Protein AF-A0A3M7P4J1-F1 (afdb_monomer_lite)

Sequence (49 aa):
TMCHRVTCKTCNKPTWAGCGMHIEQALKNVPVEDRCKCDKSRIERCIIS

pLDDT: mean 76.9, std 11.29, range [50.31, 87.44]

Organism: Brachionus plicatilis (NCBI:txid10195)

Radius of gyration: 9.78 Å; chains: 1; bounding box: 26×23×21 Å

Secondary structure (DSSP, 8-state):
---EEEE-TTT--EEEESSSTTHHHHTTTS-TTTS----HHHHHHHH--

Structure (mmCIF, N/CA/C/O backbone):
data_AF-A0A3M7P4J1-F1
#
_entry.id   AF-A0A3M7P4J1-F1
#
loop_
_atom_site.group_PDB
_atom_site.id
_atom_site.type_symbol
_atom_site.label_atom_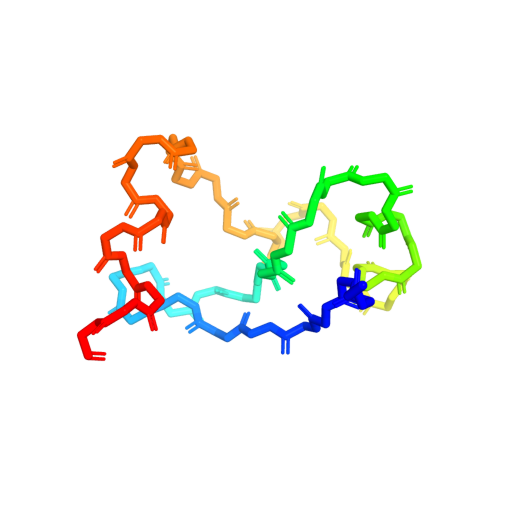id
_atom_site.label_alt_id
_atom_site.label_comp_id
_atom_site.label_asym_id
_atom_site.label_entity_id
_atom_site.label_seq_id
_atom_site.pdbx_PDB_ins_code
_atom_site.Cartn_x
_atom_site.Cartn_y
_atom_site.Cartn_z
_atom_site.occupancy
_atom_site.B_iso_or_equiv
_atom_site.auth_seq_id
_atom_site.auth_comp_id
_atom_site.auth_asym_id
_atom_site.auth_atom_id
_atom_site.pdbx_PDB_model_num
ATOM 1 N N . THR A 1 1 ? 16.424 -1.825 -1.710 1.00 57.12 1 THR A N 1
ATOM 2 C CA . THR A 1 1 ? 15.309 -1.974 -0.748 1.00 57.12 1 THR A CA 1
ATOM 3 C C . THR A 1 1 ? 14.096 -2.551 -1.451 1.00 57.12 1 THR A C 1
ATOM 5 O O . THR A 1 1 ? 13.655 -1.980 -2.440 1.00 57.12 1 THR A O 1
ATOM 8 N N . MET A 1 2 ? 13.610 -3.713 -1.007 1.00 67.62 2 MET A N 1
ATOM 9 C CA . MET A 1 2 ? 12.448 -4.409 -1.586 1.00 67.62 2 MET A CA 1
ATOM 10 C C . MET A 1 2 ? 11.135 -3.730 -1.172 1.00 67.62 2 MET A C 1
ATOM 12 O O . MET A 1 2 ? 11.032 -3.239 -0.046 1.00 67.62 2 MET A O 1
ATOM 16 N N . CYS A 1 3 ? 10.126 -3.706 -2.055 1.00 83.56 3 CYS A N 1
ATOM 17 C CA . CYS A 1 3 ? 8.781 -3.320 -1.616 1.00 83.56 3 CYS A CA 1
ATOM 18 C C . CYS A 1 3 ? 8.171 -4.468 -0.816 1.00 83.56 3 CYS A C 1
ATOM 20 O O . CYS A 1 3 ? 8.272 -5.622 -1.228 1.00 83.56 3 CYS A O 1
ATOM 22 N N . HIS A 1 4 ? 7.509 -4.152 0.287 1.00 82.38 4 HIS A N 1
ATOM 23 C CA . HIS A 1 4 ? 6.816 -5.138 1.109 1.00 82.38 4 HIS A CA 1
ATOM 24 C C . HIS A 1 4 ? 5.378 -4.696 1.368 1.00 82.38 4 HIS A C 1
ATOM 26 O O . HIS A 1 4 ? 5.037 -3.516 1.251 1.00 82.38 4 HIS A O 1
ATOM 32 N N . ARG A 1 5 ? 4.515 -5.668 1.672 1.00 86.00 5 ARG A N 1
ATOM 33 C CA . ARG A 1 5 ? 3.117 -5.412 2.016 1.00 86.00 5 ARG A CA 1
ATOM 34 C C . ARG A 1 5 ? 3.041 -4.839 3.428 1.00 86.00 5 ARG A C 1
ATOM 36 O O . ARG A 1 5 ? 3.632 -5.400 4.344 1.00 86.00 5 ARG A O 1
ATOM 43 N N . VAL A 1 6 ? 2.278 -3.767 3.594 1.00 84.50 6 VAL A N 1
ATOM 44 C CA . VAL A 1 6 ? 2.001 -3.132 4.889 1.00 84.50 6 VAL A CA 1
ATOM 45 C C . VAL A 1 6 ? 0.525 -2.770 4.981 1.00 84.50 6 VAL A C 1
ATOM 47 O O . VAL A 1 6 ? -0.143 -2.607 3.963 1.00 84.50 6 VAL A O 1
ATOM 50 N N . THR A 1 7 ? 0.000 -2.618 6.190 1.00 85.19 7 THR A N 1
ATOM 51 C CA . THR A 1 7 ? -1.380 -2.165 6.400 1.00 85.19 7 THR A CA 1
ATOM 52 C C . THR A 1 7 ? -1.377 -0.673 6.688 1.00 85.19 7 THR A C 1
ATOM 54 O O . THR A 1 7 ? -0.646 -0.200 7.554 1.00 85.19 7 THR A O 1
ATOM 57 N N . CYS A 1 8 ? -2.190 0.090 5.965 1.00 84.75 8 CYS A N 1
ATOM 58 C CA . CYS A 1 8 ? -2.302 1.521 6.210 1.00 84.75 8 CYS A CA 1
ATOM 59 C C . CYS A 1 8 ? -3.116 1.775 7.487 1.00 84.75 8 CYS A C 1
ATOM 61 O O . CYS A 1 8 ? -4.282 1.392 7.560 1.00 84.75 8 CYS A O 1
ATOM 63 N N . LYS A 1 9 ? -2.537 2.483 8.464 1.00 78.88 9 LYS A N 1
ATOM 64 C CA . LYS A 1 9 ? -3.199 2.810 9.743 1.00 78.88 9 LYS A CA 1
ATOM 65 C C . LYS A 1 9 ? -4.420 3.732 9.604 1.00 78.88 9 LYS A C 1
ATOM 67 O O . LYS A 1 9 ? -5.237 3.806 10.511 1.00 78.88 9 LYS A O 1
ATOM 72 N N . THR A 1 10 ? -4.567 4.435 8.478 1.00 80.19 10 THR A N 1
ATOM 73 C CA . THR A 1 10 ? -5.685 5.368 8.247 1.00 80.19 10 THR A CA 1
ATOM 74 C C . THR A 1 10 ? -6.894 4.694 7.610 1.00 80.19 10 THR A C 1
ATOM 76 O O . THR A 1 10 ? -8.016 4.909 8.050 1.00 80.19 10 THR A O 1
ATOM 79 N N . CYS A 1 11 ? -6.679 3.896 6.561 1.00 85.06 11 CYS A N 1
ATOM 80 C CA . CYS A 1 11 ? -7.756 3.215 5.835 1.00 85.06 11 CYS A CA 1
ATOM 81 C C . CYS A 1 11 ? -7.974 1.771 6.333 1.00 85.06 11 CYS A C 1
ATOM 83 O O . CYS A 1 11 ? -8.934 1.139 5.911 1.00 85.06 11 CYS A O 1
ATOM 85 N N . ASN A 1 12 ? -7.078 1.237 7.178 1.00 85.19 12 ASN A N 1
ATOM 86 C CA . ASN A 1 12 ? -7.006 -0.174 7.594 1.00 85.19 12 ASN A CA 1
ATOM 87 C C . ASN A 1 12 ? -6.929 -1.181 6.432 1.00 85.19 12 ASN A C 1
ATOM 89 O O . ASN A 1 12 ? -7.145 -2.374 6.614 1.00 85.19 12 ASN A O 1
ATOM 93 N N . LYS A 1 13 ? -6.576 -0.709 5.230 1.00 87.06 13 LYS A N 1
ATOM 94 C CA . LYS A 1 13 ? -6.439 -1.540 4.033 1.00 87.06 13 LYS A CA 1
ATOM 95 C C . LYS A 1 13 ? -4.978 -1.893 3.740 1.00 87.06 13 LYS A C 1
ATOM 97 O O . LYS A 1 13 ? -4.089 -1.069 3.999 1.00 87.06 13 LYS A O 1
ATOM 102 N N . PRO A 1 14 ? -4.713 -3.074 3.156 1.00 87.44 14 PRO A N 1
ATOM 103 C CA . PRO A 1 14 ? -3.390 -3.451 2.675 1.00 87.44 14 PRO A CA 1
ATOM 104 C C . PRO A 1 14 ? -2.883 -2.512 1.569 1.00 87.44 14 PRO A C 1
ATOM 106 O O . PRO A 1 14 ? -3.596 -2.138 0.634 1.00 87.44 14 PRO A O 1
ATOM 109 N N . THR A 1 15 ? -1.615 -2.138 1.681 1.00 86.81 15 THR A N 1
ATOM 110 C CA . THR A 1 15 ? -0.856 -1.308 0.743 1.00 86.81 15 THR A CA 1
ATOM 111 C C . THR A 1 15 ? 0.592 -1.814 0.650 1.00 86.81 15 THR A C 1
ATOM 113 O O . THR A 1 15 ? 0.930 -2.868 1.196 1.00 86.81 15 THR A O 1
ATOM 116 N N . TRP A 1 16 ? 1.454 -1.110 -0.079 1.00 85.06 16 TRP A N 1
ATOM 117 C CA . TRP A 1 16 ? 2.880 -1.417 -0.177 1.00 85.06 16 TRP A CA 1
ATOM 118 C C . TRP A 1 16 ? 3.722 -0.272 0.396 1.00 85.06 16 TRP A C 1
ATOM 120 O O . TRP A 1 16 ? 3.346 0.896 0.303 1.00 85.06 16 TRP A O 1
ATOM 130 N N . ALA A 1 17 ? 4.886 -0.616 0.940 1.00 82.12 17 ALA A N 1
ATOM 131 C CA . ALA A 1 17 ? 5.930 0.324 1.331 1.00 82.12 17 ALA A CA 1
ATOM 132 C C . ALA A 1 17 ? 7.207 0.024 0.540 1.00 82.12 17 ALA A C 1
ATOM 134 O O . ALA A 1 17 ? 7.622 -1.135 0.458 1.00 82.12 17 ALA A O 1
ATOM 135 N N . GLY A 1 18 ? 7.827 1.046 -0.060 1.00 79.50 18 GLY A N 1
ATOM 136 C CA . GLY A 1 18 ? 9.088 0.923 -0.800 1.00 79.50 18 GLY A CA 1
ATOM 137 C C . GLY A 1 18 ? 9.124 1.736 -2.097 1.00 79.50 18 GLY A C 1
A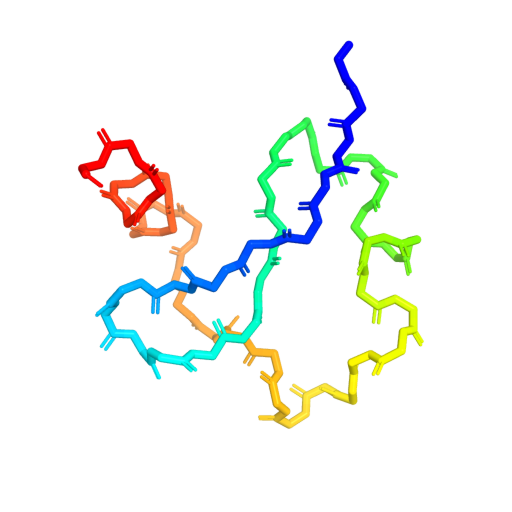TOM 138 O O . GLY A 1 18 ? 8.302 2.617 -2.317 1.00 79.50 18 GLY A O 1
ATOM 139 N N . CYS A 1 19 ? 10.064 1.402 -2.986 1.00 78.88 19 CYS A N 1
ATOM 140 C CA . CYS A 1 19 ? 10.356 2.143 -4.222 1.00 78.88 19 CYS A CA 1
ATOM 141 C C . CYS A 1 19 ? 9.251 2.128 -5.298 1.00 78.88 19 CYS A C 1
ATOM 143 O O . CYS A 1 19 ? 9.382 2.801 -6.313 1.00 78.88 19 CYS A O 1
ATOM 145 N N . GLY A 1 20 ? 8.177 1.352 -5.128 1.00 75.94 20 GLY A N 1
ATOM 146 C CA . GLY A 1 20 ? 7.062 1.306 -6.079 1.00 75.94 20 GLY A CA 1
ATOM 147 C C . GLY A 1 20 ? 7.311 0.484 -7.351 1.00 75.94 20 GLY A C 1
ATOM 148 O O . GLY A 1 20 ? 6.393 0.324 -8.146 1.00 75.94 20 GLY A O 1
ATOM 149 N N . MET A 1 21 ? 8.500 -0.098 -7.532 1.00 80.44 21 MET A N 1
ATOM 150 C CA . MET A 1 21 ? 8.769 -1.005 -8.661 1.00 80.44 21 MET A CA 1
ATOM 151 C C . MET A 1 21 ? 8.247 -2.430 -8.441 1.00 80.44 21 MET A C 1
ATOM 153 O O . MET A 1 21 ? 8.066 -3.172 -9.393 1.00 80.44 21 MET A O 1
ATOM 157 N N . HIS A 1 22 ? 7.972 -2.816 -7.193 1.00 83.94 22 HIS A N 1
ATOM 158 C CA . HIS A 1 22 ? 7.532 -4.173 -6.850 1.00 83.94 22 HIS A CA 1
ATOM 159 C C . HIS A 1 22 ? 6.110 -4.191 -6.263 1.00 83.94 22 HIS A C 1
ATOM 161 O O . HIS A 1 22 ? 5.769 -5.067 -5.469 1.00 83.94 22 HIS A O 1
ATOM 167 N N . ILE A 1 23 ? 5.272 -3.210 -6.625 1.00 80.25 23 ILE A N 1
ATOM 168 C CA . ILE A 1 23 ? 3.887 -3.078 -6.127 1.00 80.25 23 ILE A CA 1
ATOM 169 C C . ILE A 1 23 ? 3.066 -4.304 -6.500 1.00 80.25 23 ILE A C 1
ATOM 171 O O . ILE A 1 23 ? 2.352 -4.853 -5.664 1.00 80.25 23 ILE A O 1
ATOM 175 N N . GLU A 1 24 ? 3.196 -4.747 -7.747 1.00 82.19 24 GLU A N 1
ATOM 176 C CA . GLU A 1 24 ? 2.460 -5.893 -8.272 1.00 82.19 24 GLU A CA 1
ATOM 177 C C . GLU A 1 24 ? 2.800 -7.173 -7.510 1.00 82.19 24 GLU A C 1
ATOM 179 O O . GLU A 1 24 ? 1.909 -7.961 -7.205 1.00 82.19 24 GLU A O 1
ATOM 184 N N . GLN A 1 25 ? 4.065 -7.346 -7.111 1.00 85.12 25 GLN A N 1
ATOM 185 C CA . GLN A 1 25 ? 4.478 -8.473 -6.277 1.00 85.12 25 GLN A CA 1
ATOM 186 C C . GLN A 1 25 ? 4.011 -8.320 -4.823 1.00 85.12 25 GLN A C 1
ATOM 188 O O . GLN A 1 25 ? 3.472 -9.270 -4.252 1.00 85.12 25 GLN A O 1
ATOM 193 N N . ALA A 1 26 ? 4.134 -7.128 -4.230 1.00 84.00 26 ALA A N 1
ATOM 194 C CA . ALA A 1 26 ? 3.686 -6.864 -2.859 1.00 84.00 26 ALA A CA 1
ATOM 195 C C . ALA A 1 26 ? 2.162 -7.061 -2.690 1.00 84.00 26 ALA A C 1
ATOM 197 O O . ALA A 1 26 ? 1.690 -7.607 -1.682 1.00 84.00 26 ALA A O 1
ATOM 198 N N . LEU A 1 27 ? 1.382 -6.677 -3.704 1.00 85.25 27 LEU A N 1
ATOM 199 C CA . LEU A 1 27 ? -0.081 -6.748 -3.728 1.00 85.25 27 LEU A CA 1
ATOM 200 C C . LEU A 1 27 ? -0.632 -7.907 -4.573 1.00 85.25 27 LEU A C 1
ATOM 202 O O . LEU A 1 27 ? -1.832 -7.938 -4.834 1.00 85.25 27 LEU A O 1
ATOM 206 N N . LYS A 1 28 ? 0.198 -8.891 -4.949 1.00 86.75 28 LYS A N 1
ATOM 207 C CA . LYS A 1 28 ? -0.215 -10.020 -5.805 1.00 86.75 28 LYS A CA 1
ATOM 208 C C . LYS A 1 28 ? -1.438 -10.782 -5.277 1.00 86.75 28 LYS A C 1
ATOM 210 O O . LYS A 1 28 ? -2.268 -11.214 -6.060 1.00 86.75 28 LYS A O 1
ATOM 215 N N . ASN A 1 29 ? -1.566 -10.905 -3.953 1.00 85.69 29 ASN A N 1
ATOM 216 C CA . ASN A 1 29 ? -2.689 -11.585 -3.286 1.00 85.69 29 ASN A CA 1
ATOM 217 C C . ASN A 1 29 ? -3.749 -10.615 -2.729 1.00 85.69 29 ASN A C 1
ATOM 219 O O . ASN A 1 29 ? -4.533 -11.004 -1.873 1.00 85.69 29 ASN A O 1
ATOM 223 N N . VAL A 1 30 ? -3.728 -9.343 -3.134 1.00 84.81 30 VAL A N 1
ATOM 224 C CA . VAL A 1 30 ? -4.675 -8.327 -2.658 1.00 84.81 30 VAL A CA 1
ATOM 225 C C . VAL A 1 30 ? -5.541 -7.890 -3.841 1.00 84.81 30 VAL A C 1
ATOM 227 O O . VAL A 1 30 ? -5.005 -7.278 -4.779 1.00 84.81 30 VAL A O 1
ATOM 230 N N . PRO A 1 31 ? -6.852 -8.181 -3.835 1.00 85.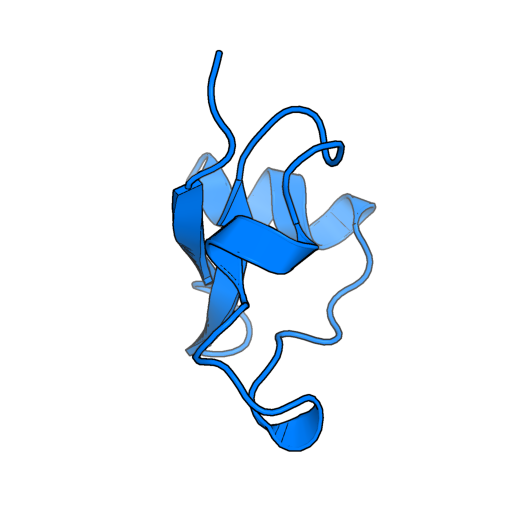81 31 PRO A N 1
ATOM 231 C CA . PRO A 1 31 ? -7.752 -7.730 -4.888 1.00 85.81 31 PRO A CA 1
ATOM 232 C C . PRO A 1 31 ? -7.854 -6.201 -4.873 1.00 85.81 31 PRO A C 1
ATOM 234 O O . PRO A 1 31 ? -7.613 -5.551 -3.858 1.00 85.81 31 PRO A O 1
ATOM 237 N N . VAL A 1 32 ? -8.149 -5.596 -6.026 1.00 81.00 32 VAL A N 1
ATOM 238 C CA . VAL A 1 32 ? -8.068 -4.133 -6.207 1.00 81.00 32 VAL A CA 1
ATOM 239 C C . VAL A 1 32 ? -9.023 -3.371 -5.277 1.00 81.00 32 VAL A C 1
ATOM 241 O O . VAL A 1 32 ? -8.722 -2.254 -4.858 1.00 81.00 32 VAL A O 1
ATOM 244 N N . GLU A 1 33 ? -10.140 -3.990 -4.906 1.00 83.56 33 GLU A N 1
ATOM 245 C CA . GLU A 1 33 ? -11.123 -3.480 -3.943 1.00 83.56 33 GLU A CA 1
ATOM 246 C C . GLU A 1 33 ? -10.599 -3.376 -2.499 1.00 83.56 33 GLU A C 1
ATOM 248 O O . GLU A 1 33 ? -10.917 -2.411 -1.786 1.00 83.56 33 GLU A O 1
ATOM 253 N N . ASP A 1 34 ? -9.726 -4.301 -2.099 1.00 85.62 34 ASP A N 1
ATOM 254 C CA . ASP A 1 34 ? -9.088 -4.331 -0.781 1.00 85.62 34 ASP A CA 1
ATOM 255 C C . ASP A 1 34 ? -7.803 -3.508 -0.720 1.00 85.62 34 ASP A C 1
ATOM 257 O O . ASP A 1 34 ? -7.276 -3.269 0.362 1.00 85.62 34 ASP A O 1
ATOM 261 N N . ARG A 1 35 ? -7.292 -3.008 -1.849 1.00 86.12 35 ARG A N 1
ATOM 262 C CA . ARG A 1 35 ? -6.112 -2.133 -1.847 1.00 86.12 35 ARG A CA 1
ATOM 263 C C . ARG A 1 35 ? -6.458 -0.783 -1.233 1.00 86.12 35 ARG A C 1
ATOM 265 O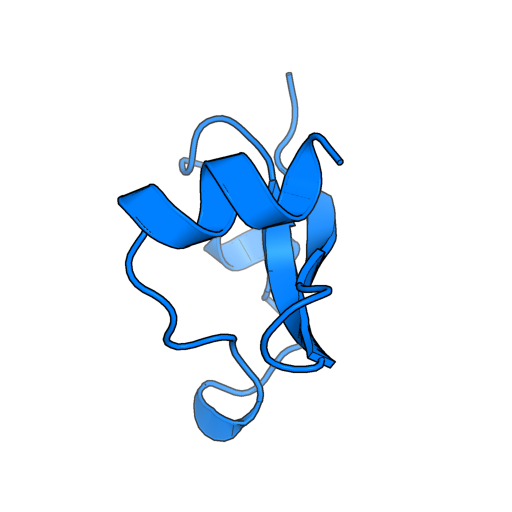 O . ARG A 1 35 ? -7.524 -0.212 -1.486 1.00 86.12 35 ARG A O 1
ATOM 272 N N . CYS A 1 36 ? -5.538 -0.229 -0.445 1.00 85.06 36 CYS A N 1
ATOM 273 C CA . CYS A 1 36 ? -5.713 1.137 0.026 1.00 85.06 36 CYS A CA 1
ATOM 274 C C . CYS A 1 36 ? -5.715 2.096 -1.173 1.00 85.06 36 CYS A C 1
ATOM 276 O O . CYS A 1 36 ? -4.775 2.127 -1.964 1.00 85.06 36 CYS A O 1
ATOM 278 N N . LYS A 1 37 ? -6.781 2.892 -1.284 1.00 79.25 37 LYS A N 1
ATOM 279 C CA . LYS A 1 37 ? -6.947 3.937 -2.307 1.00 79.25 37 LYS A CA 1
ATOM 280 C C . LYS A 1 37 ? -6.503 5.318 -1.814 1.00 79.25 37 LYS A C 1
ATOM 282 O O . LYS A 1 37 ? -6.857 6.327 -2.413 1.00 79.25 37 LYS A O 1
ATOM 287 N N . CYS A 1 38 ? -5.795 5.386 -0.686 1.00 76.19 38 CYS A N 1
ATOM 288 C CA . CYS A 1 38 ? -5.249 6.651 -0.212 1.00 76.19 38 CYS A CA 1
ATOM 289 C C . CYS A 1 38 ? -4.215 7.180 -1.210 1.00 76.19 38 CYS A C 1
ATOM 291 O O . CYS A 1 38 ? -3.442 6.414 -1.777 1.00 76.19 38 CYS A O 1
ATOM 293 N N . ASP A 1 39 ? -4.197 8.496 -1.396 1.00 68.88 39 ASP A N 1
ATOM 294 C CA . ASP A 1 39 ? -3.193 9.163 -2.218 1.00 68.88 39 ASP A CA 1
ATOM 295 C C . ASP A 1 39 ? -1.773 8.840 -1.715 1.00 68.88 39 ASP A C 1
ATOM 297 O O . ASP A 1 39 ? -1.559 8.735 -0.501 1.00 68.88 39 ASP A O 1
ATOM 301 N N . LYS A 1 40 ? -0.792 8.674 -2.616 1.00 62.47 40 LYS A N 1
ATOM 302 C CA . LYS A 1 40 ? 0.584 8.295 -2.233 1.00 62.47 40 LYS A CA 1
ATOM 303 C C . LYS A 1 40 ? 1.197 9.271 -1.221 1.00 62.47 40 LYS A C 1
ATOM 305 O O . LYS A 1 40 ? 1.882 8.823 -0.305 1.00 62.47 40 LYS A O 1
ATOM 310 N N . SER A 1 41 ? 0.852 10.562 -1.298 1.00 59.06 41 SER A N 1
ATOM 311 C CA . SER A 1 41 ? 1.277 11.589 -0.325 1.00 59.06 41 SER A CA 1
ATOM 312 C C . SER A 1 41 ? 0.745 11.357 1.098 1.00 59.06 41 SER A C 1
ATOM 314 O O . SER A 1 41 ? 1.249 11.917 2.079 1.00 59.06 41 SER A O 1
ATOM 316 N N . ARG A 1 42 ? -0.317 10.557 1.223 1.00 59.31 42 ARG A N 1
ATOM 317 C CA . ARG A 1 42 ? -0.923 10.136 2.486 1.00 59.31 42 ARG A CA 1
ATOM 318 C C . ARG A 1 42 ? -0.372 8.782 2.922 1.00 59.31 42 ARG A C 1
ATOM 320 O O . ARG A 1 42 ? -0.125 8.612 4.107 1.00 59.31 42 ARG A O 1
ATOM 327 N N . ILE A 1 43 ? -0.097 7.874 1.981 1.00 61.16 43 ILE A N 1
ATOM 328 C CA . ILE A 1 43 ? 0.486 6.551 2.255 1.00 61.16 43 ILE A CA 1
ATOM 329 C C . ILE A 1 43 ? 1.853 6.669 2.950 1.00 61.16 43 ILE A C 1
ATOM 331 O O . ILE A 1 43 ? 2.057 5.995 3.953 1.00 61.16 43 ILE A O 1
ATOM 335 N N . GLU A 1 44 ? 2.757 7.548 2.504 1.00 58.78 44 GLU A N 1
ATOM 336 C CA . GLU A 1 44 ? 4.088 7.694 3.134 1.00 58.78 44 GLU A CA 1
ATOM 337 C C . GLU A 1 44 ? 4.004 8.143 4.600 1.00 58.78 44 GLU A C 1
ATOM 339 O O . GLU A 1 44 ? 4.713 7.625 5.461 1.00 58.78 44 GLU A O 1
ATOM 344 N N . ARG A 1 45 ? 3.052 9.026 4.917 1.00 56.03 45 ARG A N 1
ATOM 345 C CA . ARG A 1 45 ? 2.762 9.435 6.3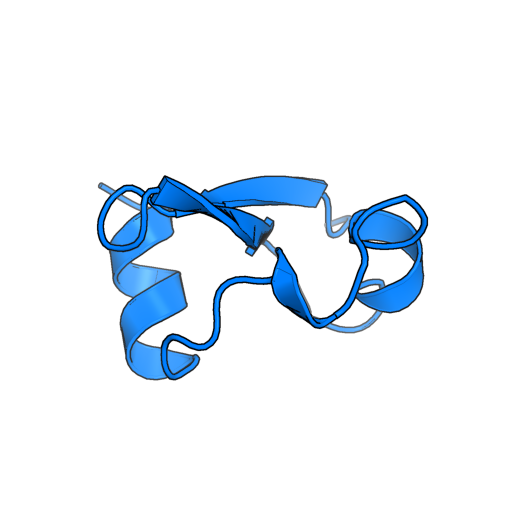00 1.00 56.03 45 ARG A CA 1
ATOM 346 C C . ARG A 1 45 ? 2.087 8.335 7.120 1.00 56.03 45 ARG A C 1
ATOM 348 O O . ARG A 1 45 ? 2.254 8.298 8.331 1.00 56.03 45 ARG A O 1
ATOM 355 N N . CYS A 1 46 ? 1.346 7.434 6.480 1.00 53.00 46 CYS A N 1
ATOM 356 C CA . CYS A 1 46 ? 0.669 6.326 7.153 1.00 53.00 46 CYS A CA 1
ATOM 357 C C . CYS A 1 46 ? 1.602 5.165 7.536 1.00 53.00 46 CYS A C 1
ATOM 359 O O . CYS A 1 46 ? 1.207 4.357 8.374 1.00 53.00 46 CYS A 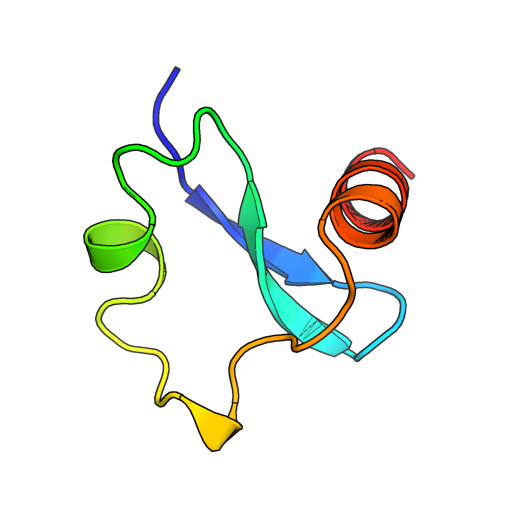O 1
ATOM 361 N N . ILE A 1 47 ? 2.778 5.041 6.906 1.00 58.16 47 ILE A N 1
ATOM 362 C CA . ILE A 1 47 ? 3.709 3.916 7.122 1.00 58.16 47 ILE A CA 1
ATOM 363 C C . ILE A 1 47 ? 4.801 4.266 8.148 1.00 58.16 47 ILE A C 1
ATOM 365 O O . ILE A 1 47 ? 5.306 3.374 8.820 1.00 58.16 47 ILE A O 1
ATOM 369 N N . ILE A 1 48 ? 5.165 5.548 8.275 1.00 56.47 48 ILE A N 1
ATOM 370 C CA . ILE A 1 48 ? 6.311 6.006 9.087 1.00 56.47 48 ILE A CA 1
ATOM 371 C C . ILE A 1 48 ? 5.899 6.402 10.529 1.00 56.47 48 ILE A C 1
ATOM 373 O O . ILE A 1 48 ? 6.764 6.677 11.354 1.00 56.47 48 ILE A O 1
ATOM 377 N N . SER A 1 49 ? 4.600 6.411 10.867 1.00 50.31 49 SER A N 1
ATOM 378 C CA . SER A 1 49 ? 4.109 6.626 12.251 1.00 50.31 49 SER A CA 1
ATOM 379 C C . SER A 1 49 ? 3.961 5.336 13.042 1.00 50.31 49 SER A C 1
ATOM 381 O O . SER A 1 49 ? 3.492 4.334 12.456 1.00 50.31 49 SER A O 1
#

Foldseek 3Di:
DDKAWDQFPPVRAIAIDDDPPCRCVRCVVPPPVRYDPDDVVRRVVRPPD